Protein AF-D1CTX4-F1 (afdb_monomer)

Organism: NCBI:txid28106

Radius of gyration: 15.31 Å; Cα contacts (8 Å, |Δi|>4): 246; chains: 1; bounding box: 33×50×35 Å

Secondary structure (DSSP, 8-state):
-------SS-----TTB-HHHHHHHHHHHTT-S-HHHHHHHH---HHHHHHT-HHHHHHHHHHH---HHHHGGG----SSEEEETTEEEEGGGB-SS--EE-HHHHHHHHHH--S-TTS----BGGGGBTT--B-TTT-PBPEE--TT--GGGGGGG-----

Sequence (162 aa):
MSASGRLPTGVMFHDDETPDSLMARAARANNFYSLTEFCGFTGMPRSGIATMDIDHQCQIADWTGVAVEELVKFANRSEKIVKFGNAIVRKTQLRATSRRYCPHCFARDLECSTDPANARIYMRATWRFNMIANCPEHDVSLANLPDDFDLLDLRDFAKAEV

Structure (mmCIF, N/CA/C/O backbone):
data_AF-D1CTX4-F1
#
_entry.id   AF-D1CTX4-F1
#
loop_
_atom_site.group_PDB
_atom_site.id
_atom_site.type_symbol
_atom_site.label_atom_id
_atom_site.label_alt_id
_atom_site.label_comp_id
_atom_site.label_asym_id
_atom_site.label_entity_id
_atom_site.label_seq_id
_atom_site.pdbx_PDB_ins_code
_atom_site.Cartn_x
_atom_site.Cartn_y
_atom_site.Cartn_z
_atom_site.occupancy
_atom_site.B_iso_or_equiv
_atom_site.auth_seq_id
_atom_site.auth_comp_id
_atom_site.auth_asym_id
_atom_site.auth_atom_id
_atom_site.pdbx_PDB_model_num
ATOM 1 N N . MET A 1 1 ? 9.052 25.602 -14.590 1.00 38.00 1 MET A N 1
ATOM 2 C CA . MET A 1 1 ? 9.017 24.825 -13.332 1.00 38.00 1 MET A CA 1
ATOM 3 C C . MET A 1 1 ? 7.717 24.043 -13.362 1.00 38.00 1 MET A C 1
ATOM 5 O O . MET A 1 1 ? 6.677 24.683 -13.411 1.00 38.00 1 MET A O 1
ATOM 9 N N . SER A 1 2 ? 7.757 22.718 -13.537 1.00 39.34 2 SER A N 1
ATOM 10 C CA . SER A 1 2 ? 6.530 21.939 -13.772 1.00 39.34 2 SER A CA 1
ATOM 11 C C . SER A 1 2 ? 5.629 21.993 -12.535 1.00 39.34 2 SER A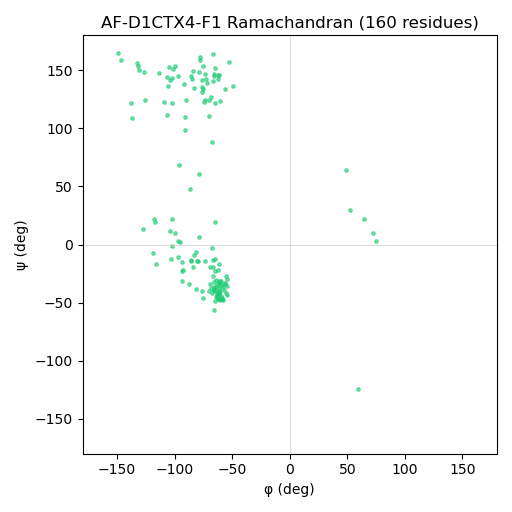 C 1
ATOM 13 O O . SER A 1 2 ? 6.067 21.670 -11.436 1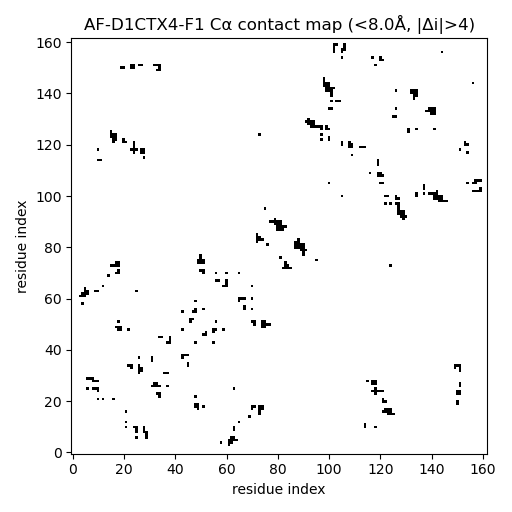.00 39.34 2 SER A O 1
ATOM 15 N N . ALA A 1 3 ? 4.403 22.475 -12.721 1.00 46.81 3 ALA A N 1
ATOM 16 C CA . ALA A 1 3 ? 3.460 22.880 -11.683 1.00 46.81 3 ALA A CA 1
ATOM 17 C C . ALA A 1 3 ? 2.598 21.715 -11.160 1.00 46.81 3 ALA A C 1
ATOM 19 O O . ALA A 1 3 ? 1.381 21.828 -11.060 1.00 46.81 3 ALA A O 1
ATOM 20 N N . SER A 1 4 ? 3.208 20.579 -10.837 1.00 59.66 4 SER A N 1
ATOM 21 C CA . SER A 1 4 ? 2.491 19.474 -10.205 1.00 59.66 4 SER A CA 1
ATOM 22 C C . SER A 1 4 ? 3.366 18.909 -9.104 1.00 59.66 4 SER A C 1
ATOM 24 O O . SER A 1 4 ? 4.482 18.481 -9.380 1.00 59.66 4 SER A O 1
ATOM 26 N N . GLY A 1 5 ? 2.867 18.895 -7.866 1.00 83.12 5 GLY A N 1
ATOM 27 C CA . GLY A 1 5 ? 3.506 18.219 -6.734 1.00 83.12 5 GLY A CA 1
ATOM 28 C C . GLY A 1 5 ? 3.561 16.695 -6.889 1.00 83.12 5 GLY A C 1
ATOM 29 O O . GLY A 1 5 ? 3.705 16.009 -5.891 1.00 83.12 5 GLY A O 1
ATOM 30 N N . ARG A 1 6 ? 3.426 16.168 -8.112 1.00 92.19 6 ARG A N 1
ATOM 31 C CA . ARG A 1 6 ? 3.482 14.750 -8.455 1.00 92.19 6 ARG A CA 1
ATOM 32 C C . ARG A 1 6 ? 4.914 14.253 -8.512 1.00 92.19 6 ARG A C 1
ATOM 34 O O . ARG A 1 6 ? 5.828 14.979 -8.908 1.00 92.19 6 ARG A O 1
ATOM 41 N N . LEU A 1 7 ? 5.092 12.983 -8.170 1.00 93.50 7 LEU A N 1
ATOM 42 C CA . LEU A 1 7 ? 6.358 12.302 -8.408 1.00 93.50 7 LEU A CA 1
ATOM 43 C C . LEU A 1 7 ? 6.614 12.161 -9.924 1.00 93.50 7 LEU A C 1
ATOM 45 O O . LEU A 1 7 ? 5.656 11.992 -10.684 1.00 93.50 7 LEU A O 1
ATOM 49 N N . PRO A 1 8 ? 7.883 12.218 -10.379 1.00 93.69 8 PRO A N 1
ATOM 50 C CA . PRO A 1 8 ? 8.228 12.124 -11.800 1.00 93.69 8 PRO A CA 1
ATOM 51 C C . PRO A 1 8 ? 7.683 10.876 -12.501 1.00 93.69 8 PRO A C 1
ATOM 53 O O . PRO A 1 8 ? 7.151 10.975 -13.606 1.00 93.69 8 PRO A O 1
ATOM 56 N N . THR A 1 9 ? 7.790 9.716 -11.850 1.00 94.25 9 THR A N 1
ATOM 57 C CA . THR A 1 9 ? 7.226 8.455 -12.336 1.00 94.25 9 THR A CA 1
ATOM 58 C C . THR A 1 9 ? 5.997 8.103 -11.506 1.00 94.25 9 THR A C 1
ATOM 60 O O . THR A 1 9 ? 6.115 7.785 -10.321 1.00 94.25 9 THR A O 1
ATOM 63 N N . GLY A 1 10 ? 4.817 8.162 -12.123 1.00 93.00 10 GLY A N 1
ATOM 64 C CA . GLY A 1 10 ? 3.569 7.705 -11.510 1.00 93.00 10 GLY A CA 1
ATOM 65 C C . GLY A 1 10 ? 3.428 6.181 -11.542 1.00 93.00 10 GLY A C 1
ATOM 66 O O . GLY A 1 10 ? 4.051 5.511 -12.365 1.00 93.00 10 GLY A O 1
ATOM 67 N N . VAL A 1 11 ? 2.580 5.654 -10.660 1.00 94.62 11 VAL A N 1
ATOM 68 C CA . VAL A 1 11 ? 2.146 4.249 -10.650 1.00 94.62 11 VAL A CA 1
ATOM 69 C C . VAL A 1 11 ? 0.623 4.191 -10.659 1.00 94.62 11 VAL A C 1
ATOM 71 O O . VAL A 1 11 ? -0.035 5.087 -10.124 1.00 94.62 11 VAL A O 1
ATOM 74 N N . MET A 1 12 ? 0.053 3.153 -11.265 1.00 94.56 12 MET A N 1
ATOM 75 C CA . MET A 1 12 ? -1.394 2.940 -11.250 1.00 94.56 12 MET A CA 1
ATOM 76 C C . MET A 1 12 ? -1.864 2.533 -9.845 1.00 94.56 12 MET A C 1
ATOM 78 O O . MET A 1 12 ? -1.376 1.549 -9.285 1.00 94.56 12 MET A O 1
ATOM 82 N N . PHE A 1 13 ? -2.816 3.280 -9.282 1.00 95.00 13 PHE A N 1
ATOM 83 C CA . PHE A 1 13 ? -3.485 2.913 -8.031 1.00 95.00 13 PHE A CA 1
ATOM 84 C C . PHE A 1 13 ? -4.515 1.809 -8.276 1.00 95.00 13 PHE A C 1
ATOM 86 O O . PHE A 1 13 ? -5.280 1.900 -9.238 1.00 95.00 13 PHE A O 1
ATOM 93 N N . HIS A 1 14 ? -4.543 0.799 -7.402 1.00 95.06 14 HIS A N 1
ATOM 94 C CA . HIS A 1 14 ? -5.544 -0.272 -7.456 1.00 95.06 14 HIS A CA 1
ATOM 95 C C . HIS A 1 14 ? -6.606 -0.087 -6.373 1.00 95.06 14 HIS A C 1
ATOM 97 O O . HIS A 1 14 ? -6.296 0.256 -5.233 1.00 95.06 14 HIS A O 1
ATOM 103 N N . ASP A 1 15 ? -7.859 -0.384 -6.712 1.00 94.44 15 ASP A N 1
ATOM 104 C CA . ASP A 1 15 ? -9.026 -0.160 -5.846 1.00 94.44 15 ASP A CA 1
ATOM 105 C C . ASP A 1 15 ? -9.000 -0.938 -4.524 1.00 94.44 15 ASP A C 1
ATOM 107 O O . ASP A 1 15 ? -9.775 -0.631 -3.618 1.00 94.44 15 ASP A O 1
ATOM 111 N N . ASP A 1 16 ? -8.156 -1.963 -4.407 1.00 95.19 16 ASP A N 1
ATOM 112 C CA . ASP A 1 16 ? -7.966 -2.763 -3.201 1.00 95.19 16 ASP A CA 1
ATOM 113 C C . ASP A 1 16 ? -6.545 -2.659 -2.630 1.00 95.19 16 ASP A C 1
ATOM 115 O O . A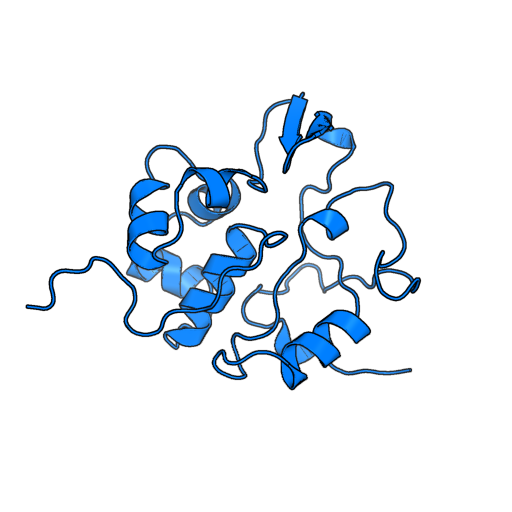SP A 1 16 ? -6.138 -3.504 -1.838 1.00 95.19 16 ASP A O 1
ATOM 119 N N . GLU A 1 17 ? -5.782 -1.630 -2.994 1.00 95.38 17 GLU A N 1
ATOM 120 C CA . GLU A 1 17 ? -4.409 -1.430 -2.534 1.00 95.38 17 GLU A CA 1
ATOM 121 C C . GLU A 1 17 ? -4.317 -0.695 -1.188 1.00 95.38 17 GLU A C 1
ATOM 123 O O . GLU A 1 17 ? -5.094 0.208 -0.871 1.00 95.38 17 GLU A O 1
ATOM 128 N N . THR A 1 18 ? -3.326 -1.059 -0.371 1.00 94.56 18 THR A N 1
ATOM 129 C CA . THR A 1 18 ? -3.030 -0.338 0.873 1.00 94.56 18 THR A CA 1
ATOM 130 C C . THR A 1 18 ? -2.124 0.887 0.639 1.00 94.56 18 THR A C 1
ATOM 132 O O . THR A 1 18 ? -1.258 0.853 -0.235 1.00 94.56 18 THR A O 1
ATOM 135 N N . PRO A 1 19 ? -2.238 1.971 1.431 1.00 94.19 19 PRO A N 1
ATOM 136 C CA . PRO A 1 19 ? -1.461 3.200 1.190 1.00 94.19 19 PRO A CA 1
ATOM 137 C C . PRO A 1 19 ? 0.059 3.025 1.250 1.00 94.19 19 PRO A C 1
ATOM 139 O O . PRO A 1 19 ? 0.804 3.639 0.488 1.00 94.19 19 PRO A O 1
ATOM 142 N N . ASP A 1 20 ? 0.527 2.158 2.145 1.00 92.88 20 ASP A N 1
ATOM 143 C CA . ASP A 1 20 ? 1.930 1.772 2.269 1.00 92.88 20 ASP A CA 1
ATOM 144 C C . ASP A 1 20 ? 2.437 1.012 1.037 1.00 92.88 20 ASP A C 1
ATOM 146 O O . ASP A 1 20 ? 3.569 1.247 0.617 1.00 92.88 20 ASP A O 1
ATOM 150 N N . SER A 1 21 ? 1.602 0.172 0.416 1.00 94.75 21 SER A N 1
ATOM 151 C CA . SER A 1 21 ? 1.921 -0.479 -0.862 1.00 94.75 21 SER A CA 1
ATOM 152 C C . SER A 1 21 ? 2.048 0.529 -1.996 1.00 94.75 21 SER A C 1
ATOM 154 O O . SER A 1 21 ? 3.052 0.520 -2.711 1.00 94.75 21 SER A O 1
ATOM 156 N N . LEU A 1 22 ? 1.077 1.438 -2.122 1.00 95.44 22 LEU A N 1
ATOM 157 C CA . LEU A 1 22 ? 1.100 2.460 -3.166 1.00 95.44 22 LEU A CA 1
ATOM 158 C C . LEU A 1 22 ? 2.375 3.301 -3.070 1.00 95.44 22 LEU A C 1
ATOM 160 O O . LEU A 1 22 ? 3.073 3.501 -4.065 1.00 95.44 22 LEU A O 1
ATOM 164 N N . MET A 1 23 ? 2.714 3.758 -1.862 1.00 95.00 23 MET A N 1
ATOM 165 C CA . MET A 1 23 ? 3.916 4.562 -1.653 1.00 95.00 23 MET A CA 1
ATOM 166 C C . MET A 1 23 ? 5.209 3.771 -1.831 1.00 95.00 23 MET A C 1
ATOM 168 O O . MET A 1 23 ? 6.176 4.331 -2.342 1.00 95.00 23 MET A O 1
ATOM 172 N N . ALA A 1 24 ? 5.244 2.485 -1.477 1.00 94.25 24 ALA A N 1
ATOM 173 C CA . ALA A 1 24 ? 6.386 1.625 -1.773 1.00 94.25 24 ALA A CA 1
ATOM 174 C C . ALA A 1 24 ? 6.627 1.510 -3.284 1.00 94.25 24 ALA A C 1
ATOM 176 O O . ALA A 1 24 ? 7.747 1.720 -3.753 1.00 94.25 24 ALA A O 1
ATOM 177 N N . ARG A 1 25 ? 5.567 1.255 -4.060 1.00 95.06 25 ARG A N 1
ATOM 178 C CA . ARG A 1 25 ? 5.635 1.187 -5.526 1.00 95.06 25 ARG A CA 1
ATOM 179 C C . ARG A 1 25 ? 6.033 2.524 -6.133 1.00 95.06 25 ARG A C 1
ATOM 181 O O . ARG A 1 25 ? 6.908 2.554 -6.995 1.00 95.06 25 ARG A O 1
ATOM 188 N N . ALA A 1 26 ? 5.457 3.625 -5.656 1.00 95.19 26 ALA A N 1
ATOM 189 C CA . ALA A 1 26 ? 5.809 4.966 -6.110 1.00 95.19 26 ALA A CA 1
ATOM 190 C C . ALA A 1 26 ? 7.282 5.293 -5.815 1.00 95.19 26 ALA A C 1
ATOM 192 O O . ALA A 1 26 ? 8.004 5.739 -6.706 1.00 95.19 26 ALA A O 1
ATOM 193 N N . ALA A 1 27 ? 7.771 5.006 -4.605 1.00 95.00 27 ALA A N 1
ATOM 194 C CA . ALA A 1 27 ? 9.180 5.170 -4.254 1.00 95.00 27 ALA A CA 1
ATOM 195 C C . ALA A 1 27 ? 10.078 4.324 -5.172 1.00 95.00 27 ALA A C 1
ATOM 197 O O . ALA A 1 27 ? 11.048 4.827 -5.744 1.00 95.00 27 ALA A O 1
ATOM 198 N N . ARG A 1 28 ? 9.709 3.060 -5.402 1.00 93.94 28 ARG A N 1
ATOM 199 C CA . ARG A 1 28 ? 10.478 2.149 -6.254 1.00 93.94 28 ARG A CA 1
ATOM 200 C C . ARG A 1 28 ? 10.508 2.582 -7.722 1.00 93.94 28 ARG A C 1
ATOM 202 O O . ARG A 1 28 ? 11.562 2.520 -8.355 1.00 93.94 28 ARG A O 1
ATOM 209 N N . ALA A 1 29 ? 9.391 3.082 -8.247 1.00 94.38 29 ALA A N 1
ATOM 210 C CA . ALA A 1 29 ? 9.284 3.644 -9.595 1.00 94.38 29 ALA A CA 1
ATOM 211 C C . ALA A 1 29 ? 10.129 4.920 -9.781 1.00 94.38 29 ALA A C 1
ATOM 213 O O . ALA A 1 29 ? 10.514 5.254 -10.903 1.00 94.38 29 ALA A O 1
ATOM 214 N N . ASN A 1 30 ? 10.457 5.608 -8.683 1.00 94.12 30 ASN A N 1
ATOM 215 C CA . ASN A 1 30 ? 11.321 6.789 -8.650 1.00 94.12 30 ASN A CA 1
ATOM 216 C C . ASN A 1 30 ? 12.751 6.469 -8.163 1.00 94.12 30 ASN A C 1
ATOM 218 O O . ASN A 1 30 ? 13.477 7.369 -7.753 1.00 94.12 30 ASN A O 1
ATOM 222 N N . ASN A 1 31 ? 13.175 5.202 -8.272 1.00 92.50 31 ASN A N 1
ATOM 223 C CA . ASN A 1 31 ? 14.533 4.707 -8.001 1.00 92.50 31 ASN A CA 1
ATOM 224 C C . ASN A 1 31 ? 15.024 4.817 -6.550 1.00 92.50 31 ASN A C 1
ATOM 226 O O . ASN A 1 31 ? 16.229 4.748 -6.313 1.00 92.50 31 ASN A O 1
ATOM 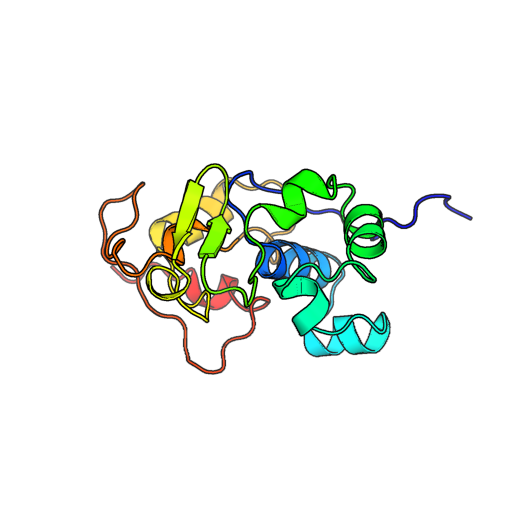230 N N . PHE A 1 32 ? 14.118 4.908 -5.578 1.00 93.69 32 PHE A N 1
ATOM 231 C CA . PHE A 1 32 ? 14.492 4.702 -4.182 1.00 93.69 32 PHE A CA 1
ATOM 232 C C . PHE A 1 32 ? 14.740 3.210 -3.910 1.00 93.69 32 PHE A C 1
ATOM 234 O O . PHE A 1 32 ? 14.109 2.325 -4.512 1.00 93.69 32 PHE A O 1
ATOM 241 N N . TYR A 1 33 ? 15.682 2.926 -3.012 1.00 87.69 33 TYR A N 1
ATOM 242 C CA . TYR A 1 33 ? 16.063 1.565 -2.625 1.00 87.69 33 TYR A CA 1
ATOM 243 C C . TYR A 1 33 ? 15.319 1.073 -1.389 1.00 87.69 33 TYR A C 1
ATOM 245 O O . TYR A 1 33 ? 15.185 -0.129 -1.210 1.00 87.69 33 TYR A O 1
ATOM 253 N N . SER A 1 34 ? 14.812 1.982 -0.555 1.00 87.06 34 SER A N 1
ATOM 254 C CA . SER A 1 34 ? 13.963 1.638 0.589 1.00 87.06 34 SER A CA 1
ATOM 255 C C . SER A 1 34 ? 12.912 2.712 0.843 1.00 87.06 34 SER A C 1
ATOM 257 O O . SER A 1 34 ? 13.082 3.882 0.481 1.00 87.06 34 SER A O 1
ATOM 259 N N . LEU A 1 35 ? 11.842 2.338 1.542 1.00 87.69 35 LEU A N 1
ATOM 260 C CA . LEU A 1 35 ? 10.867 3.316 2.036 1.00 87.69 35 LEU A CA 1
ATOM 261 C C . LEU A 1 35 ? 11.517 4.259 3.061 1.00 87.69 35 LEU A C 1
ATOM 263 O O . LEU A 1 35 ? 11.141 5.420 3.149 1.00 87.69 35 LEU A O 1
ATOM 267 N N . THR A 1 36 ? 12.519 3.788 3.810 1.00 89.38 36 THR A N 1
ATOM 268 C CA . THR A 1 36 ? 13.285 4.608 4.762 1.00 89.38 36 THR A CA 1
ATOM 269 C C . THR A 1 36 ? 14.035 5.740 4.064 1.00 89.38 36 THR A C 1
ATOM 271 O O . THR A 1 36 ? 13.984 6.877 4.524 1.00 89.38 36 THR A O 1
ATOM 274 N N . GLU A 1 37 ? 14.696 5.448 2.943 1.00 92.62 37 GLU A N 1
ATOM 275 C CA . GLU A 1 37 ? 15.390 6.450 2.128 1.00 92.62 37 GLU A CA 1
ATOM 276 C C . GLU A 1 37 ? 14.408 7.487 1.574 1.00 92.62 37 GLU A C 1
ATOM 278 O O . GLU A 1 37 ? 14.628 8.688 1.722 1.00 92.62 37 GLU A O 1
ATOM 283 N N . PHE A 1 38 ? 13.285 7.029 1.011 1.00 93.62 38 PHE A N 1
ATOM 284 C CA . PHE A 1 38 ? 12.230 7.909 0.508 1.00 93.62 38 PHE A CA 1
ATOM 285 C C . PHE A 1 38 ? 11.668 8.828 1.604 1.00 93.62 38 PHE A C 1
ATOM 287 O O . PHE A 1 38 ? 11.549 10.041 1.416 1.00 93.62 38 PHE A O 1
ATOM 294 N N . CYS A 1 39 ? 11.356 8.265 2.773 1.00 93.50 39 CYS A N 1
ATOM 295 C CA . CYS A 1 39 ? 10.892 9.011 3.939 1.00 93.50 39 CYS A CA 1
ATOM 296 C C . CYS A 1 39 ? 11.940 10.029 4.419 1.00 93.50 39 CYS A C 1
ATOM 298 O O . CYS A 1 39 ? 11.593 11.164 4.730 1.00 93.50 39 CYS A O 1
ATOM 300 N N . GLY A 1 40 ? 13.225 9.660 4.433 1.00 94.50 40 GLY A N 1
ATOM 301 C CA . GLY A 1 40 ? 14.319 10.565 4.795 1.00 94.50 40 GLY A CA 1
ATOM 302 C C . GLY A 1 40 ? 14.495 11.718 3.804 1.00 94.50 40 GLY A C 1
ATOM 303 O O . GLY A 1 40 ? 14.724 12.850 4.218 1.00 94.50 40 GLY A O 1
ATOM 304 N N . PHE A 1 41 ? 14.333 11.448 2.507 1.00 94.00 41 PHE A N 1
ATOM 305 C CA . PHE A 1 41 ? 14.420 12.458 1.452 1.00 94.00 41 PHE A CA 1
ATOM 306 C C . PHE A 1 41 ? 13.242 13.442 1.478 1.00 94.00 41 PHE A C 1
ATOM 308 O O . PHE A 1 41 ? 13.422 14.638 1.263 1.00 94.00 41 PHE A O 1
ATOM 315 N N . THR A 1 42 ? 12.032 12.946 1.742 1.00 92.75 42 THR A N 1
ATOM 316 C CA . THR A 1 42 ? 10.799 13.749 1.693 1.00 92.75 42 THR A CA 1
ATOM 317 C C . THR A 1 42 ? 10.380 14.345 3.037 1.00 92.75 42 THR A C 1
ATOM 319 O O . THR A 1 42 ? 9.521 15.222 3.070 1.00 92.75 42 THR A O 1
ATOM 322 N N . GLY A 1 43 ? 10.940 13.859 4.147 1.00 92.62 43 GLY A N 1
ATOM 323 C CA . GLY A 1 43 ? 10.492 14.186 5.504 1.00 92.62 43 GLY A CA 1
ATOM 324 C C . GLY A 1 43 ? 9.186 13.494 5.919 1.00 92.62 43 GLY A C 1
ATOM 325 O O . GLY A 1 43 ? 8.698 13.736 7.021 1.00 92.62 43 GLY A O 1
ATOM 326 N N . MET A 1 44 ? 8.615 12.630 5.072 1.00 93.50 44 MET A N 1
ATOM 327 C CA . MET A 1 44 ? 7.378 11.901 5.355 1.00 93.50 44 MET A CA 1
ATOM 328 C C . MET A 1 44 ? 7.627 10.773 6.369 1.00 93.50 44 MET A C 1
ATOM 330 O O . MET A 1 44 ? 8.429 9.883 6.092 1.00 93.50 44 MET A O 1
ATOM 334 N N . PRO A 1 45 ? 6.937 10.719 7.520 1.00 93.00 45 PRO A N 1
ATOM 335 C CA . PRO A 1 45 ? 7.070 9.590 8.433 1.00 93.00 45 PRO A CA 1
ATOM 336 C C . PRO A 1 45 ? 6.396 8.331 7.865 1.00 93.00 45 PRO A C 1
ATOM 338 O O . PRO A 1 45 ? 5.271 8.375 7.366 1.00 93.00 45 PRO A O 1
ATOM 341 N N . ARG A 1 46 ? 7.037 7.162 8.025 1.00 90.75 46 ARG A N 1
ATOM 342 C CA . ARG A 1 46 ? 6.483 5.868 7.564 1.00 90.75 46 ARG A CA 1
ATOM 343 C C . ARG A 1 46 ? 5.123 5.557 8.199 1.00 90.75 46 ARG A C 1
ATOM 345 O O . ARG A 1 46 ? 4.257 4.983 7.543 1.00 90.75 46 ARG A O 1
ATOM 352 N N . SER A 1 47 ? 4.926 5.952 9.459 1.00 90.62 47 SER A N 1
ATOM 353 C CA . SER A 1 47 ? 3.624 5.847 10.121 1.00 90.62 47 SER A CA 1
ATOM 354 C C . SER A 1 47 ? 2.575 6.683 9.400 1.00 90.62 47 SER A C 1
ATOM 356 O O . SER A 1 47 ? 1.534 6.129 9.079 1.00 90.62 47 SER A O 1
ATOM 358 N N . GLY A 1 48 ? 2.887 7.937 9.055 1.00 92.06 48 GLY A N 1
ATOM 359 C CA . GLY A 1 48 ? 1.967 8.860 8.387 1.00 92.06 48 GLY A CA 1
ATOM 360 C C . GLY A 1 48 ? 1.481 8.366 7.026 1.00 92.06 48 GLY A C 1
ATOM 361 O O . GLY A 1 48 ? 0.323 8.595 6.683 1.00 92.06 48 GLY A O 1
ATOM 362 N N . ILE A 1 49 ? 2.316 7.612 6.302 1.00 93.38 49 ILE A N 1
ATOM 363 C CA . ILE A 1 49 ? 1.910 6.890 5.085 1.00 93.38 49 ILE A CA 1
ATOM 364 C C . ILE A 1 49 ? 0.900 5.795 5.426 1.00 93.38 49 ILE A C 1
ATOM 366 O O . ILE A 1 49 ? -0.201 5.757 4.884 1.00 93.38 49 ILE A O 1
ATOM 370 N N . ALA A 1 50 ? 1.266 4.887 6.333 1.00 91.81 50 ALA A N 1
ATOM 371 C CA . ALA A 1 50 ? 0.450 3.716 6.627 1.00 91.81 50 ALA A CA 1
ATOM 372 C C . ALA A 1 50 ? -0.902 4.091 7.248 1.00 91.81 50 ALA A C 1
ATOM 374 O O . ALA A 1 50 ? -1.918 3.473 6.935 1.00 91.81 50 ALA A O 1
ATOM 375 N N . THR A 1 51 ? -0.926 5.070 8.148 1.00 92.62 51 THR A N 1
ATOM 376 C CA . THR A 1 51 ? -2.131 5.528 8.848 1.00 92.62 51 THR A CA 1
ATOM 377 C C . THR A 1 51 ? -2.914 6.564 8.056 1.00 92.62 51 THR A C 1
ATOM 379 O O . THR A 1 51 ? -4.071 6.802 8.403 1.00 92.62 51 THR A O 1
ATOM 382 N N . MET A 1 52 ? -2.326 7.151 7.006 1.00 94.00 52 MET A N 1
ATOM 383 C CA . MET A 1 52 ? -2.843 8.344 6.338 1.00 94.00 52 MET A CA 1
ATOM 384 C C . MET A 1 52 ? -3.178 9.418 7.383 1.00 94.00 52 MET A C 1
ATOM 386 O O . MET A 1 52 ? -4.348 9.740 7.616 1.00 94.00 52 MET A O 1
ATOM 390 N N . ASP A 1 53 ? -2.168 9.916 8.093 1.00 90.69 53 ASP A N 1
ATOM 391 C CA . ASP A 1 53 ? -2.331 10.982 9.096 1.00 90.69 53 ASP A CA 1
ATOM 392 C C . ASP A 1 53 ? -2.736 12.293 8.426 1.00 90.69 53 ASP A C 1
ATOM 394 O O . ASP A 1 53 ? -2.223 12.603 7.355 1.00 90.69 53 ASP A O 1
ATOM 398 N N . ILE A 1 54 ? -3.637 13.063 9.049 1.00 90.88 54 ILE A N 1
ATOM 399 C CA . ILE A 1 54 ? -4.265 14.250 8.436 1.00 90.88 54 ILE A CA 1
ATOM 400 C C . ILE A 1 54 ? -3.248 15.266 7.901 1.00 90.88 54 ILE A C 1
ATOM 402 O O . ILE A 1 54 ? -3.452 15.815 6.822 1.00 90.88 54 ILE A O 1
ATOM 406 N N . ASP A 1 55 ? -2.121 15.419 8.595 1.00 91.31 55 ASP A N 1
ATOM 407 C CA . ASP A 1 55 ? -1.039 16.338 8.230 1.00 91.31 55 ASP A CA 1
ATOM 408 C C . ASP A 1 55 ? -0.330 15.942 6.921 1.00 91.31 55 ASP A C 1
ATOM 410 O O . ASP A 1 55 ? 0.315 16.766 6.279 1.00 91.31 55 ASP A O 1
ATOM 414 N N . HIS A 1 56 ? -0.463 14.681 6.504 1.00 91.12 56 HIS A N 1
ATOM 415 C CA . HIS A 1 56 ? 0.298 14.078 5.412 1.00 91.12 56 HIS A CA 1
ATOM 416 C C . HIS A 1 56 ? -0.564 13.659 4.211 1.00 91.12 56 HIS A C 1
ATOM 418 O O . HIS A 1 56 ? -0.026 13.442 3.123 1.00 91.12 56 HIS A O 1
ATOM 424 N N . GLN A 1 57 ? -1.892 13.555 4.366 1.00 94.50 57 GLN A N 1
ATOM 425 C CA . GLN A 1 57 ? -2.776 13.014 3.319 1.00 94.50 57 GLN A CA 1
ATOM 426 C C . GLN A 1 57 ? -2.711 13.822 2.020 1.00 94.50 57 GLN A C 1
ATOM 428 O O . GLN A 1 57 ? -2.599 13.229 0.949 1.00 94.50 57 GLN A O 1
ATOM 433 N N . CYS A 1 58 ? -2.735 15.156 2.112 1.00 94.31 58 CYS A N 1
ATOM 434 C CA . CYS A 1 58 ? -2.685 16.030 0.939 1.00 94.31 58 CYS A CA 1
ATOM 435 C C . CYS A 1 58 ? -1.379 15.857 0.160 1.00 94.31 58 CYS A C 1
ATOM 437 O O . CYS A 1 58 ? -1.404 15.754 -1.059 1.00 94.31 58 CYS A O 1
ATOM 439 N N . GLN A 1 59 ? -0.246 15.733 0.856 1.00 94.38 59 GLN A N 1
ATOM 440 C CA . GLN A 1 59 ? 1.051 15.559 0.205 1.00 94.38 59 GLN A CA 1
ATOM 441 C C . GLN A 1 59 ? 1.144 14.221 -0.546 1.00 94.38 59 GLN A C 1
ATOM 443 O O . GLN A 1 59 ? 1.692 14.167 -1.647 1.00 94.38 59 GLN A O 1
ATOM 448 N N . ILE A 1 60 ? 0.594 13.146 0.030 1.00 95.06 60 ILE A N 1
ATOM 449 C CA . ILE A 1 60 ? 0.538 11.826 -0.618 1.00 95.06 60 ILE A CA 1
ATOM 450 C C . ILE A 1 60 ? -0.403 11.866 -1.830 1.00 95.06 60 ILE A C 1
ATOM 452 O O . ILE A 1 60 ? -0.070 11.325 -2.888 1.00 95.06 60 ILE A O 1
ATOM 456 N N . ALA A 1 61 ? -1.552 12.534 -1.702 1.00 95.69 61 ALA A N 1
ATOM 457 C CA . ALA A 1 61 ? -2.482 12.747 -2.806 1.00 95.69 61 ALA A CA 1
ATOM 458 C C . ALA A 1 61 ? -1.840 13.553 -3.944 1.00 95.69 61 ALA A C 1
ATOM 460 O O . ALA A 1 61 ? -1.971 13.181 -5.109 1.00 95.69 61 ALA A O 1
ATOM 461 N N . ASP A 1 62 ? -1.065 14.589 -3.621 1.00 95.31 62 ASP A N 1
ATOM 462 C CA . ASP A 1 62 ? -0.327 15.378 -4.607 1.00 95.31 62 ASP A CA 1
ATOM 463 C C . ASP A 1 62 ? 0.737 14.538 -5.320 1.00 95.31 62 ASP A C 1
ATOM 465 O O . ASP A 1 62 ? 0.810 14.568 -6.549 1.00 95.31 62 ASP A O 1
ATOM 469 N N . TRP A 1 63 ? 1.516 13.737 -4.582 1.00 95.69 63 TRP A N 1
ATOM 470 C CA . TRP A 1 63 ? 2.567 12.884 -5.150 1.00 95.69 63 TRP A CA 1
ATOM 471 C C . TRP A 1 63 ? 2.031 11.817 -6.100 1.00 95.69 63 TRP A C 1
ATOM 473 O O . TRP A 1 63 ? 2.627 11.575 -7.152 1.00 95.69 63 TRP A O 1
ATOM 483 N N . THR A 1 64 ? 0.930 11.177 -5.717 1.00 95.06 64 THR A N 1
ATOM 484 C CA . THR A 1 64 ? 0.360 10.021 -6.425 1.00 95.06 64 THR A CA 1
ATOM 485 C C . THR A 1 64 ? -0.703 10.421 -7.445 1.00 95.06 64 THR A C 1
ATOM 487 O O . THR A 1 64 ? -0.972 9.682 -8.389 1.00 95.06 64 THR A O 1
ATOM 490 N N . GLY A 1 65 ? -1.310 11.598 -7.281 1.00 94.75 65 GLY A N 1
ATOM 491 C CA . GLY A 1 65 ? -2.488 12.021 -8.029 1.00 94.75 65 GLY A CA 1
ATOM 492 C C . GLY A 1 65 ? -3.779 11.299 -7.630 1.00 94.75 65 GLY A C 1
ATOM 493 O O . GLY A 1 65 ? -4.772 11.445 -8.344 1.00 94.75 65 GLY A O 1
ATOM 494 N N . VAL A 1 66 ? -3.772 10.527 -6.539 1.00 95.69 66 VAL A N 1
ATOM 495 C CA . VAL A 1 66 ? -4.927 9.777 -6.026 1.00 95.69 66 VAL A CA 1
ATOM 496 C C . VAL A 1 66 ? -5.684 10.635 -5.017 1.00 95.69 66 VAL A C 1
ATOM 498 O O . VAL A 1 66 ? -5.081 11.305 -4.182 1.00 95.69 66 VAL A O 1
ATOM 501 N N . ALA A 1 67 ? -7.015 10.612 -5.078 1.00 95.69 67 ALA A N 1
ATOM 502 C CA . ALA A 1 67 ? -7.853 11.356 -4.145 1.00 95.69 67 ALA A CA 1
ATOM 503 C C . ALA A 1 67 ? -7.657 10.866 -2.698 1.00 95.69 67 ALA A C 1
ATOM 505 O O . ALA A 1 67 ? -7.517 9.666 -2.443 1.00 95.69 67 ALA A O 1
ATOM 506 N N . VAL A 1 68 ? -7.684 11.788 -1.734 1.00 95.88 68 VAL A N 1
ATOM 507 C CA . VAL A 1 68 ? -7.486 11.468 -0.310 1.00 95.88 68 VAL A CA 1
ATOM 508 C C . VAL A 1 68 ? -8.499 10.427 0.169 1.00 95.88 68 VAL A C 1
ATOM 510 O O . VAL A 1 68 ? -8.142 9.513 0.911 1.00 95.88 68 VAL A O 1
ATOM 513 N N . GLU A 1 69 ? -9.745 10.519 -0.294 1.00 95.00 69 GLU A N 1
ATOM 514 C CA . GLU A 1 69 ? -10.845 9.625 0.070 1.00 95.00 69 GLU A CA 1
ATOM 515 C C . GLU A 1 69 ? -10.567 8.171 -0.319 1.00 95.00 69 GLU A C 1
ATOM 517 O O . GLU A 1 69 ? -10.988 7.260 0.393 1.00 95.00 69 GLU A O 1
ATOM 522 N N . GLU A 1 70 ? -9.845 7.958 -1.419 1.00 95.62 70 GLU A N 1
ATOM 523 C CA . GLU A 1 70 ? -9.424 6.640 -1.889 1.00 95.62 70 GLU A CA 1
ATOM 524 C C . GLU A 1 70 ? -8.269 6.107 -1.039 1.00 95.62 70 GLU A C 1
ATOM 526 O O . GLU A 1 70 ? -8.329 4.985 -0.533 1.00 95.62 70 GLU A O 1
ATOM 531 N N . LEU A 1 71 ? -7.267 6.950 -0.777 1.00 94.62 71 LEU A N 1
ATOM 532 C CA . LEU A 1 71 ? -6.098 6.587 0.026 1.00 94.62 71 LEU A CA 1
ATOM 533 C C . LEU A 1 71 ? -6.480 6.200 1.462 1.00 94.62 71 LEU A C 1
ATOM 535 O O . LEU A 1 71 ? -5.930 5.264 2.039 1.00 94.62 71 LEU A O 1
ATOM 539 N N . VAL A 1 72 ? -7.454 6.874 2.073 1.00 95.50 72 VAL A N 1
ATOM 540 C CA . VAL A 1 72 ? -7.834 6.564 3.461 1.00 95.50 72 VAL A CA 1
ATOM 541 C C . VAL A 1 72 ? -8.624 5.260 3.609 1.00 95.50 72 VAL A C 1
ATOM 543 O O . VAL A 1 72 ? -8.735 4.774 4.738 1.00 95.50 72 VAL A O 1
ATOM 546 N N . LYS A 1 73 ? -9.151 4.667 2.521 1.00 95.44 73 LYS A N 1
ATOM 547 C CA . LYS A 1 73 ? -10.017 3.469 2.575 1.00 95.44 73 LYS A CA 1
ATOM 548 C C . LYS A 1 73 ? -9.368 2.307 3.313 1.00 95.44 73 LYS A C 1
ATOM 550 O O . LYS A 1 73 ? -10.041 1.640 4.097 1.00 95.44 73 LYS A O 1
ATOM 555 N N . PHE A 1 74 ? -8.080 2.069 3.089 1.00 95.25 74 PHE A N 1
ATOM 556 C CA . PHE A 1 74 ? -7.362 0.917 3.647 1.00 95.25 74 PHE A CA 1
ATOM 557 C C . PHE A 1 74 ? -6.212 1.311 4.577 1.00 95.25 74 PHE A C 1
ATOM 559 O O . PHE A 1 74 ? -5.300 0.519 4.836 1.00 95.25 74 PHE A O 1
ATOM 566 N N . ALA A 1 75 ? -6.277 2.529 5.118 1.00 93.75 75 ALA A N 1
ATOM 567 C CA . ALA A 1 75 ? -5.305 3.044 6.067 1.00 93.75 75 ALA A CA 1
ATOM 568 C C . ALA A 1 75 ? -5.258 2.222 7.370 1.00 93.75 75 ALA A C 1
ATOM 570 O O . ALA A 1 75 ? -6.261 1.719 7.886 1.00 93.75 75 ALA A O 1
ATOM 571 N N . ASN A 1 76 ? -4.065 2.111 7.951 1.00 91.38 76 ASN A N 1
ATOM 572 C CA . ASN A 1 76 ? -3.776 1.391 9.187 1.00 91.38 76 ASN A CA 1
ATOM 573 C C . ASN A 1 76 ? 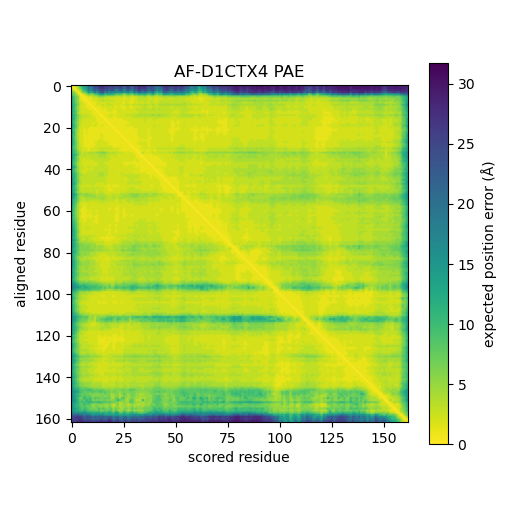-4.172 2.188 10.443 1.00 91.38 76 ASN A C 1
ATOM 575 O O . ASN A 1 76 ? -3.342 2.492 11.291 1.00 91.38 76 ASN A O 1
ATOM 579 N N . ARG A 1 77 ? -5.457 2.502 10.571 1.00 90.62 77 ARG A N 1
ATOM 580 C CA . ARG A 1 77 ? -6.051 3.254 11.687 1.00 90.62 77 ARG A CA 1
ATOM 581 C C . ARG A 1 77 ? -5.889 2.536 13.043 1.00 90.62 77 ARG A C 1
ATOM 583 O O . ARG A 1 77 ? -5.865 1.298 13.082 1.00 90.62 77 ARG A O 1
ATOM 590 N N . SER A 1 78 ? -5.725 3.283 14.137 1.00 88.38 78 SER A N 1
ATOM 591 C CA . SER A 1 78 ? -5.402 2.762 15.485 1.00 88.38 78 SER A CA 1
ATOM 592 C C . SER A 1 78 ? -6.631 2.585 16.388 1.00 88.38 78 SER A C 1
ATOM 594 O O . SER A 1 78 ? -6.553 1.947 17.441 1.00 88.38 78 SER A O 1
ATOM 596 N N . GLU A 1 79 ? -7.780 3.102 15.964 1.00 92.56 79 GLU A N 1
ATOM 597 C CA . GLU A 1 79 ? -9.052 3.043 16.664 1.00 92.56 79 GLU A CA 1
ATOM 598 C C . GLU A 1 79 ? -9.558 1.596 16.791 1.00 92.56 79 GLU A C 1
ATOM 600 O O . GLU A 1 79 ? -9.278 0.724 15.969 1.00 92.56 79 GLU A O 1
ATOM 605 N N . LYS A 1 80 ? -10.343 1.311 17.840 1.00 94.69 80 LYS A N 1
ATOM 606 C CA . LYS A 1 80 ? -10.866 -0.047 18.098 1.00 94.69 80 LYS A CA 1
ATOM 607 C C . LYS A 1 80 ? -11.841 -0.524 17.020 1.00 94.69 80 LYS A C 1
ATOM 609 O O . LYS A 1 80 ? -11.923 -1.725 16.756 1.00 94.69 80 LYS A O 1
ATOM 614 N N . ILE A 1 81 ? -12.592 0.408 16.442 1.00 95.94 81 ILE A N 1
ATOM 615 C CA . ILE A 1 81 ? -13.532 0.198 15.345 1.00 95.94 81 ILE A CA 1
ATOM 616 C C . ILE A 1 81 ? -13.129 1.178 14.253 1.00 95.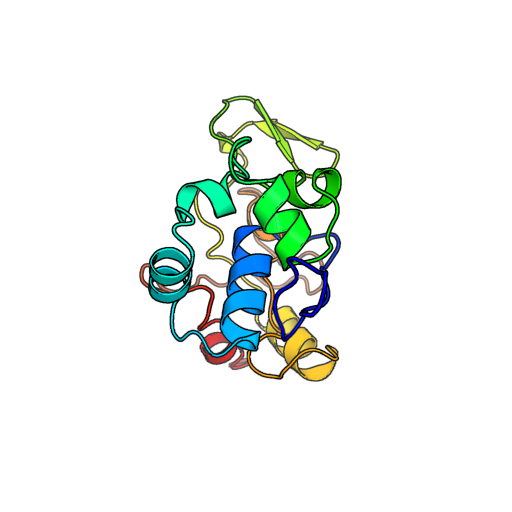94 81 ILE A C 1
ATOM 618 O O . ILE A 1 81 ? -13.032 2.374 14.515 1.00 95.94 81 ILE A O 1
ATOM 622 N N . VAL A 1 82 ? -12.872 0.663 13.058 1.00 94.50 82 VAL A N 1
ATOM 623 C CA . VAL A 1 82 ? -12.353 1.440 11.930 1.00 94.50 82 VAL A CA 1
ATOM 624 C C . VAL A 1 82 ? -13.186 1.165 10.691 1.00 94.50 82 VAL A C 1
ATOM 626 O O . VAL A 1 82 ? -13.719 0.065 10.515 1.00 94.50 82 VAL A O 1
ATOM 629 N N . LYS A 1 83 ? -13.278 2.161 9.813 1.00 94.50 83 LYS A N 1
ATOM 630 C CA . LYS A 1 83 ? -13.714 1.934 8.438 1.00 94.50 83 LYS A CA 1
ATOM 631 C C . LYS A 1 83 ? -12.553 1.299 7.669 1.00 94.50 83 LYS A C 1
ATOM 633 O O . LYS A 1 83 ? -11.427 1.778 7.768 1.00 94.50 83 LYS A O 1
ATOM 638 N N . PHE A 1 84 ? -12.822 0.220 6.944 1.00 94.69 84 PHE A N 1
ATOM 639 C CA . PHE A 1 84 ? -11.855 -0.465 6.089 1.00 94.69 84 PHE A CA 1
ATOM 640 C C . PHE A 1 84 ? -12.539 -0.821 4.766 1.00 94.69 84 PHE A C 1
ATOM 642 O O . PHE A 1 84 ? -13.454 -1.649 4.724 1.00 94.69 84 PHE A O 1
ATOM 649 N N . GLY A 1 85 ? -12.162 -0.123 3.697 1.00 94.19 85 GLY A N 1
ATOM 650 C CA . GLY A 1 85 ? -12.945 -0.049 2.467 1.00 94.19 85 GLY A CA 1
ATOM 651 C C . GLY A 1 85 ? -14.333 0.530 2.747 1.00 94.19 85 GLY A C 1
ATOM 652 O O . GLY A 1 85 ? -14.474 1.601 3.337 1.00 94.19 85 GLY A O 1
ATOM 653 N N . ASN A 1 86 ? -15.370 -0.218 2.373 1.00 93.06 86 ASN A N 1
ATOM 654 C CA . ASN A 1 86 ? -16.768 0.132 2.646 1.00 93.06 86 ASN A CA 1
ATOM 655 C C . ASN A 1 86 ? -17.330 -0.528 3.919 1.00 93.06 86 ASN A C 1
ATOM 657 O O . ASN A 1 86 ? -18.501 -0.334 4.238 1.00 93.06 86 ASN A O 1
ATOM 661 N N . ALA A 1 87 ? -16.517 -1.295 4.652 1.00 94.00 87 ALA A N 1
ATOM 662 C CA . ALA A 1 87 ? -16.942 -2.009 5.851 1.00 94.00 87 ALA A CA 1
ATOM 663 C C . ALA A 1 87 ? -16.546 -1.270 7.136 1.00 94.00 87 ALA A C 1
ATOM 665 O O . ALA A 1 87 ? -15.547 -0.552 7.180 1.00 94.00 87 ALA A O 1
ATOM 666 N N . ILE A 1 88 ? -17.306 -1.499 8.209 1.00 96.19 88 ILE A N 1
ATOM 667 C CA . ILE A 1 88 ? -16.923 -1.138 9.578 1.00 96.19 88 ILE A CA 1
ATOM 668 C C . ILE A 1 88 ? -16.453 -2.415 10.266 1.00 96.19 88 ILE A C 1
ATOM 670 O O . ILE A 1 88 ? -17.203 -3.386 10.355 1.00 96.19 88 ILE A O 1
ATOM 674 N N . VAL A 1 89 ? -15.212 -2.422 10.745 1.00 96.06 89 VAL A N 1
ATOM 675 C CA . VAL A 1 89 ? -14.568 -3.620 11.294 1.00 96.06 89 VAL A CA 1
ATOM 676 C C . VAL A 1 89 ? -13.923 -3.323 12.639 1.00 96.06 89 VAL A C 1
ATOM 678 O O . VAL A 1 89 ? -13.526 -2.193 12.931 1.00 96.06 89 VAL A O 1
ATOM 681 N N . ARG A 1 90 ? -13.794 -4.349 13.482 1.00 96.31 90 ARG A N 1
ATOM 682 C CA . ARG A 1 90 ? -12.978 -4.255 14.696 1.00 96.31 90 ARG A CA 1
ATOM 683 C C . ARG A 1 90 ? -11.512 -4.357 14.315 1.00 96.31 90 ARG A C 1
ATOM 685 O O . ARG A 1 90 ? -11.141 -5.208 13.509 1.00 96.31 90 ARG A O 1
ATOM 692 N N . LYS A 1 91 ? -10.651 -3.583 14.973 1.00 94.25 91 LYS A N 1
ATOM 693 C CA . LYS A 1 91 ? -9.203 -3.646 14.736 1.00 94.25 91 LYS A CA 1
ATOM 694 C C . LYS A 1 91 ? -8.635 -5.052 14.927 1.00 94.25 91 LYS A C 1
ATOM 696 O O . LYS A 1 91 ? -7.754 -5.453 14.183 1.00 94.25 91 LYS A O 1
ATOM 701 N N . THR A 1 92 ? -9.195 -5.829 15.856 1.00 95.00 92 THR A N 1
ATOM 702 C CA . THR A 1 92 ? -8.820 -7.231 16.110 1.00 95.00 92 THR A CA 1
ATOM 703 C C . THR A 1 92 ? -9.146 -8.190 14.962 1.00 95.00 92 THR A C 1
ATOM 705 O O . THR A 1 92 ? -8.663 -9.319 14.962 1.00 95.00 92 THR A O 1
ATOM 708 N N . GLN A 1 93 ? -9.949 -7.779 13.977 1.00 95.44 93 GLN A N 1
ATOM 709 C CA . GLN A 1 93 ? -10.194 -8.544 12.750 1.00 95.44 93 GLN A CA 1
ATOM 710 C C . GLN A 1 93 ? -9.137 -8.266 11.677 1.00 95.44 93 GLN A C 1
ATOM 712 O O . GLN A 1 93 ? -9.054 -9.017 10.708 1.00 95.44 93 GLN A O 1
ATOM 717 N N . LEU A 1 94 ? -8.325 -7.221 11.847 1.00 95.06 94 LEU A N 1
ATOM 718 C CA . LEU A 1 94 ? -7.255 -6.847 10.935 1.00 95.06 94 LEU A CA 1
ATOM 719 C C . LEU A 1 94 ? -5.893 -7.189 11.541 1.00 95.06 94 LEU A C 1
ATOM 721 O O . LEU A 1 94 ? -5.650 -7.035 12.738 1.00 95.06 94 LEU A O 1
ATOM 725 N N . ARG A 1 95 ? -4.964 -7.599 10.687 1.00 91.25 95 ARG A N 1
ATOM 726 C CA . ARG A 1 95 ? -3.552 -7.727 11.033 1.00 91.25 95 ARG A CA 1
ATOM 727 C C . ARG A 1 95 ? -2.923 -6.345 11.153 1.00 91.25 95 ARG A C 1
ATOM 729 O O . ARG A 1 95 ? -3.217 -5.430 10.374 1.00 91.25 95 ARG A O 1
ATOM 736 N N . ALA A 1 96 ? -2.023 -6.215 12.125 1.00 81.88 96 ALA A N 1
ATOM 737 C CA . ALA A 1 96 ? -1.204 -5.019 12.289 1.00 81.88 96 ALA A CA 1
ATOM 738 C C . ALA A 1 96 ? -0.280 -4.802 11.080 1.00 81.88 96 ALA A C 1
ATOM 740 O O . ALA A 1 96 ? -0.079 -3.660 10.674 1.00 81.88 96 ALA A O 1
ATOM 741 N N . THR A 1 97 ? 0.211 -5.895 10.485 1.00 78.12 97 THR A N 1
ATOM 742 C CA . THR A 1 97 ? 1.123 -5.900 9.338 1.00 78.12 97 THR A CA 1
ATOM 743 C C . THR A 1 97 ? 0.458 -6.478 8.085 1.00 78.12 97 THR A C 1
ATOM 745 O O . THR A 1 97 ? -0.379 -7.382 8.169 1.00 78.12 97 THR A O 1
ATOM 748 N N . SER A 1 98 ? 0.844 -5.969 6.913 1.00 80.50 98 SER A N 1
ATOM 749 C CA . SER A 1 98 ? 0.444 -6.501 5.604 1.00 80.50 98 SER A CA 1
ATOM 750 C C . SER A 1 98 ? 1.538 -7.439 5.086 1.00 80.50 98 SER A C 1
ATOM 752 O O . SER A 1 98 ? 2.292 -7.091 4.193 1.00 80.50 98 SER A O 1
ATOM 754 N N . ARG A 1 99 ? 1.710 -8.599 5.736 1.00 87.75 99 ARG A N 1
ATOM 755 C CA . ARG A 1 99 ? 2.788 -9.569 5.422 1.00 87.75 99 ARG A CA 1
ATOM 756 C C . ARG A 1 99 ? 2.334 -10.772 4.618 1.00 87.75 99 ARG A C 1
ATOM 758 O O . ARG A 1 99 ? 3.121 -11.670 4.361 1.00 87.75 99 ARG A O 1
ATOM 765 N N . ARG A 1 100 ? 1.049 -10.848 4.306 1.00 93.75 100 ARG A N 1
ATOM 766 C CA . ARG A 1 100 ? 0.493 -12.002 3.616 1.00 93.75 100 ARG A CA 1
ATOM 767 C C . ARG A 1 100 ? 0.291 -11.683 2.162 1.00 93.75 100 ARG A C 1
ATOM 769 O O . ARG A 1 100 ? -0.118 -10.569 1.855 1.00 93.75 100 ARG A O 1
ATOM 776 N N . TYR A 1 101 ? 0.535 -12.666 1.315 1.00 95.62 101 TYR A N 1
ATOM 777 C CA . TYR A 1 101 ? 0.401 -12.507 -0.120 1.00 95.62 101 TYR A CA 1
ATOM 778 C C . TYR A 1 101 ? -0.012 -13.812 -0.790 1.00 95.62 101 TYR A C 1
ATOM 780 O O . TYR A 1 101 ? 0.054 -14.894 -0.202 1.00 95.62 101 TYR A O 1
ATOM 788 N N . CYS A 1 102 ? -0.454 -13.692 -2.036 1.00 96.12 102 CYS A N 1
ATOM 789 C CA . CYS A 1 102 ? -0.687 -14.822 -2.919 1.00 96.12 102 CYS A CA 1
ATOM 790 C C . CYS A 1 102 ? 0.389 -14.833 -4.018 1.00 96.12 102 CYS A C 1
ATOM 792 O O . CYS A 1 102 ? 0.463 -13.856 -4.769 1.00 96.12 102 CYS A O 1
ATOM 794 N N . PRO A 1 103 ? 1.169 -15.921 -4.171 1.00 93.56 103 PRO A N 1
ATOM 795 C CA . PRO A 1 103 ? 2.172 -16.031 -5.233 1.00 93.56 103 PRO A CA 1
ATOM 796 C C . PRO A 1 103 ? 1.578 -15.890 -6.640 1.00 93.56 103 PRO A C 1
ATOM 798 O O . PRO A 1 103 ? 2.173 -15.247 -7.498 1.00 93.56 103 PRO A O 1
ATOM 801 N N . HIS A 1 104 ? 0.367 -16.412 -6.870 1.00 94.88 104 HIS A N 1
ATOM 802 C CA . HIS A 1 104 ? -0.314 -16.278 -8.162 1.00 94.88 104 HIS A CA 1
ATOM 803 C C . HIS A 1 104 ? -0.746 -14.838 -8.459 1.00 94.88 104 HIS A C 1
ATOM 805 O O . HIS A 1 104 ? -0.626 -14.395 -9.597 1.00 94.88 104 HIS A O 1
ATOM 811 N N . CYS A 1 105 ? -1.202 -14.082 -7.449 1.00 95.81 105 CYS A N 1
ATOM 812 C CA . CYS A 1 105 ? -1.463 -12.650 -7.620 1.00 95.81 105 CYS A CA 1
ATOM 813 C C . CYS A 1 105 ? -0.174 -11.904 -7.975 1.00 95.81 105 CYS A C 1
ATOM 815 O O . CYS A 1 105 ? -0.182 -11.118 -8.910 1.00 95.81 105 CYS A O 1
ATOM 817 N N . PHE A 1 106 ? 0.940 -12.189 -7.293 1.00 94.56 106 PHE A N 1
ATOM 818 C CA . PHE A 1 106 ? 2.227 -11.550 -7.590 1.00 94.56 106 PHE A CA 1
ATOM 819 C C . PHE A 1 106 ? 2.732 -11.866 -9.004 1.00 94.56 106 PHE A C 1
ATOM 821 O O . PHE A 1 106 ? 3.157 -10.954 -9.712 1.00 94.56 106 PHE A O 1
ATOM 828 N N . ALA A 1 107 ? 2.647 -13.127 -9.439 1.00 92.75 107 ALA A N 1
ATOM 829 C CA . ALA A 1 107 ? 2.965 -13.517 -10.813 1.00 92.75 107 ALA A CA 1
ATOM 830 C C . ALA A 1 107 ? 2.082 -12.773 -11.828 1.00 92.75 107 ALA A C 1
ATOM 832 O O . ALA A 1 107 ? 2.599 -12.170 -12.769 1.00 92.75 107 ALA A O 1
ATOM 833 N N . ARG A 1 108 ? 0.766 -12.720 -11.589 1.00 93.94 108 ARG A N 1
ATOM 834 C CA . ARG A 1 108 ? -0.167 -11.982 -12.449 1.00 93.94 108 ARG A CA 1
ATOM 835 C C . ARG A 1 108 ? 0.149 -10.485 -12.497 1.00 93.94 108 ARG A C 1
ATOM 837 O O . ARG A 1 108 ? 0.123 -9.896 -13.573 1.00 93.94 108 ARG A O 1
ATOM 844 N N . ASP A 1 109 ? 0.475 -9.868 -11.363 1.00 94.38 109 ASP A N 1
ATOM 845 C CA . ASP A 1 109 ? 0.813 -8.442 -11.292 1.00 94.38 109 ASP A CA 1
ATOM 846 C C . ASP A 1 109 ? 2.046 -8.125 -12.158 1.00 94.38 109 ASP A C 1
ATOM 848 O O . ASP A 1 109 ? 2.068 -7.121 -12.875 1.00 94.38 109 ASP A O 1
ATOM 852 N N . LEU A 1 110 ? 3.054 -9.008 -12.156 1.00 91.44 110 LEU A N 1
ATOM 853 C CA . LEU A 1 110 ? 4.235 -8.870 -13.013 1.00 91.44 110 LEU A CA 1
ATOM 854 C C . LEU A 1 110 ? 3.912 -8.966 -14.507 1.00 91.44 110 LEU A C 1
ATOM 856 O O . LEU A 1 110 ? 4.547 -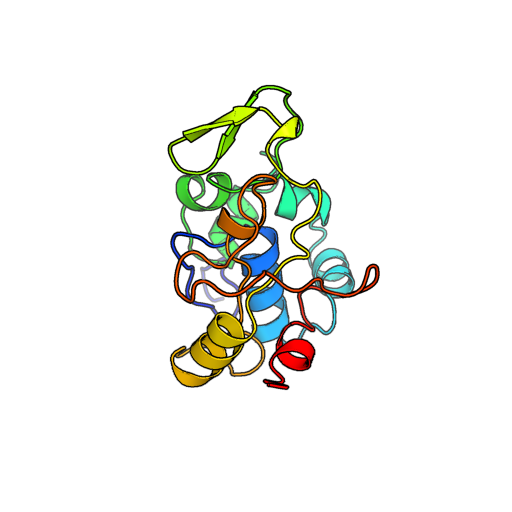8.263 -15.297 1.00 91.44 110 LEU A O 1
ATOM 860 N N . GLU A 1 111 ? 2.962 -9.815 -14.893 1.00 89.81 111 GLU A N 1
ATOM 861 C CA . GLU A 1 111 ? 2.594 -10.057 -16.292 1.00 89.81 111 GLU A CA 1
ATOM 862 C C . GLU A 1 111 ? 1.640 -8.993 -16.850 1.00 89.81 111 GLU A C 1
ATOM 864 O O . GLU A 1 111 ? 1.781 -8.588 -18.005 1.00 89.81 111 GLU A O 1
ATOM 869 N N . CYS A 1 112 ? 0.685 -8.525 -16.043 1.00 84.75 112 CYS A N 1
ATOM 870 C CA . CYS A 1 112 ? -0.458 -7.746 -16.524 1.00 84.75 112 CYS A CA 1
ATOM 871 C C . CYS A 1 112 ? -0.374 -6.230 -16.271 1.00 84.75 112 CYS A C 1
ATOM 873 O O . CYS A 1 112 ? -1.173 -5.492 -16.846 1.00 84.75 112 CYS A O 1
ATOM 875 N N . SER A 1 113 ? 0.551 -5.737 -15.436 1.00 84.00 113 SER A N 1
ATOM 876 C CA . SER A 1 113 ? 0.649 -4.298 -15.137 1.00 84.00 113 SER A CA 1
ATOM 877 C C . SER A 1 113 ? 1.479 -3.514 -16.166 1.00 84.00 113 SER A C 1
ATOM 879 O O . SER A 1 113 ? 2.519 -3.969 -16.652 1.00 84.00 113 SER A O 1
ATOM 881 N N . THR A 1 114 ? 1.042 -2.286 -16.462 1.00 85.00 114 THR A N 1
ATOM 882 C CA . THR A 1 114 ? 1.764 -1.316 -17.302 1.00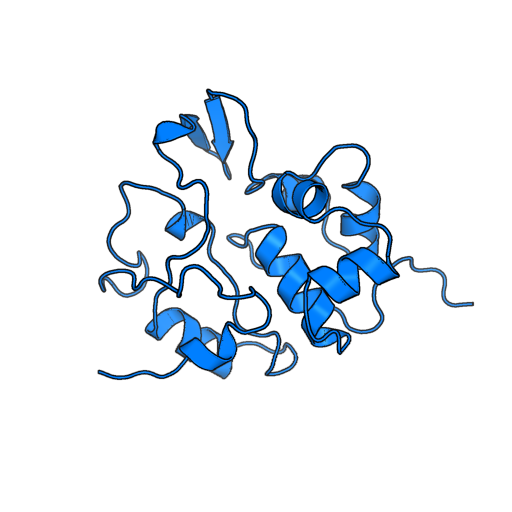 85.00 114 THR A CA 1
ATOM 883 C C . THR A 1 114 ? 2.835 -0.526 -16.548 1.00 85.00 114 THR A C 1
ATOM 885 O O . THR A 1 114 ? 3.615 0.184 -17.180 1.00 85.00 114 THR A O 1
ATOM 888 N N . ASP A 1 115 ? 2.894 -0.637 -15.218 1.00 90.56 115 ASP A N 1
ATOM 889 C CA . ASP A 1 115 ? 3.895 0.055 -14.401 1.00 90.56 115 ASP A CA 1
ATOM 890 C C . ASP A 1 115 ? 5.320 -0.466 -14.675 1.00 90.56 115 ASP A C 1
ATOM 892 O O . ASP A 1 115 ? 5.498 -1.565 -15.230 1.00 90.56 115 ASP A O 1
ATOM 896 N N . PRO A 1 116 ? 6.365 0.277 -14.257 1.00 88.81 116 PRO A N 1
ATOM 897 C CA . PRO A 1 116 ? 7.733 -0.231 -14.242 1.00 88.81 116 PRO A CA 1
ATOM 898 C C . PRO A 1 116 ? 7.813 -1.602 -13.564 1.00 88.81 116 PRO A C 1
ATOM 900 O O . PRO A 1 116 ? 7.217 -1.809 -12.511 1.00 88.81 116 PRO A O 1
ATOM 903 N N . ALA A 1 117 ? 8.564 -2.546 -14.141 1.00 87.06 117 ALA A N 1
ATOM 904 C CA . ALA A 1 117 ? 8.588 -3.947 -13.693 1.00 87.06 117 ALA A CA 1
ATOM 905 C C . ALA A 1 117 ? 8.940 -4.137 -12.203 1.00 87.06 117 ALA A C 1
ATOM 907 O O . ALA A 1 117 ? 8.532 -5.115 -11.584 1.00 87.06 117 ALA A O 1
ATOM 908 N N . ASN A 1 118 ? 9.696 -3.206 -11.620 1.00 86.44 118 ASN A N 1
ATOM 909 C CA . ASN A 1 118 ? 10.062 -3.184 -10.204 1.00 86.44 118 ASN A CA 1
ATOM 910 C C . ASN A 1 118 ? 8.973 -2.607 -9.278 1.00 86.44 118 ASN A C 1
ATOM 912 O O . ASN A 1 118 ? 9.146 -2.660 -8.069 1.00 86.44 118 ASN A O 1
ATOM 916 N N . ALA A 1 119 ? 7.878 -2.074 -9.820 1.00 92.06 119 ALA A N 1
ATOM 917 C CA . ALA A 1 119 ? 6.792 -1.420 -9.092 1.00 92.06 119 ALA A CA 1
ATOM 918 C C . ALA A 1 119 ? 5.403 -1.994 -9.440 1.00 92.06 119 ALA A C 1
ATOM 920 O O . ALA A 1 119 ? 4.391 -1.380 -9.121 1.00 92.06 119 ALA A O 1
ATOM 921 N N . ARG A 1 120 ? 5.328 -3.151 -10.113 1.00 93.31 120 ARG A N 1
ATOM 922 C CA . ARG A 1 120 ? 4.051 -3.752 -10.548 1.00 93.31 120 ARG A CA 1
ATOM 923 C C . ARG A 1 120 ? 3.274 -4.428 -9.426 1.00 93.31 120 ARG A C 1
ATOM 925 O O . ARG A 1 120 ? 2.052 -4.350 -9.396 1.00 93.31 120 ARG A O 1
ATOM 932 N N . ILE A 1 121 ? 3.994 -5.116 -8.543 1.00 94.62 121 ILE A N 1
ATOM 933 C CA . ILE A 1 121 ? 3.398 -5.903 -7.467 1.00 94.62 121 ILE A CA 1
ATOM 934 C C . ILE A 1 121 ? 2.892 -4.971 -6.380 1.00 94.62 121 ILE A C 1
ATOM 936 O O . ILE A 1 121 ? 3.618 -4.076 -5.947 1.00 94.62 121 ILE A O 1
ATOM 940 N N . TYR A 1 122 ? 1.674 -5.232 -5.916 1.00 94.94 122 TYR A N 1
ATOM 941 C CA . TYR A 1 122 ? 1.036 -4.456 -4.866 1.00 94.94 122 TYR A CA 1
ATOM 942 C C . TYR A 1 122 ? 0.408 -5.346 -3.789 1.00 94.94 122 TYR A C 1
ATOM 944 O O . TYR A 1 122 ? 0.055 -6.509 -4.017 1.00 94.94 122 TYR A O 1
ATOM 952 N N . MET A 1 123 ? 0.254 -4.787 -2.589 1.00 94.88 123 MET A N 1
ATOM 953 C CA . MET A 1 123 ? -0.394 -5.460 -1.469 1.00 94.88 123 MET A CA 1
ATOM 954 C C . MET A 1 123 ? -1.888 -5.182 -1.459 1.00 94.88 123 MET A C 1
ATOM 956 O O . MET A 1 123 ? -2.329 -4.035 -1.367 1.00 94.88 123 MET A O 1
ATOM 960 N N . ARG A 1 124 ? -2.660 -6.267 -1.472 1.00 95.56 124 ARG A N 1
ATOM 961 C CA . ARG A 1 124 ? -4.119 -6.221 -1.427 1.00 95.56 124 ARG A CA 1
ATOM 962 C C . ARG A 1 124 ? -4.606 -6.076 0.008 1.00 95.56 124 ARG A C 1
ATOM 964 O O . ARG A 1 124 ? -4.186 -6.796 0.919 1.00 95.56 124 ARG A O 1
ATOM 971 N N . ALA A 1 125 ? -5.554 -5.178 0.217 1.00 95.44 125 ALA A N 1
ATOM 972 C CA . ALA A 1 125 ? -6.141 -4.849 1.504 1.00 95.44 125 ALA A CA 1
ATOM 973 C C . ALA A 1 125 ? -6.850 -6.049 2.143 1.00 95.44 125 ALA A C 1
ATOM 975 O O . ALA A 1 125 ? -6.819 -6.218 3.365 1.00 95.44 125 ALA A O 1
ATOM 976 N N . THR A 1 126 ? -7.442 -6.929 1.332 1.00 95.12 126 THR A N 1
ATOM 977 C CA . THR A 1 126 ? -8.117 -8.145 1.812 1.00 95.12 126 THR A CA 1
ATOM 978 C C . THR A 1 126 ? -7.170 -9.073 2.578 1.00 95.12 126 THR A C 1
ATOM 980 O O . THR A 1 126 ? -7.567 -9.680 3.577 1.00 95.12 126 THR A O 1
ATOM 983 N N . TRP A 1 127 ? -5.882 -9.103 2.220 1.00 95.88 127 TRP A N 1
ATOM 984 C CA . TRP A 1 127 ? -4.860 -9.898 2.908 1.00 95.88 127 TRP A CA 1
ATOM 985 C C . TRP A 1 127 ? -4.555 -9.414 4.326 1.00 95.88 127 TRP A C 1
ATOM 987 O O . TRP A 1 127 ? -3.813 -10.071 5.064 1.00 95.88 127 TRP A O 1
ATOM 997 N N . ARG A 1 128 ? -5.164 -8.314 4.775 1.00 94.75 128 ARG A N 1
ATOM 998 C CA . ARG A 1 128 ? -5.092 -7.867 6.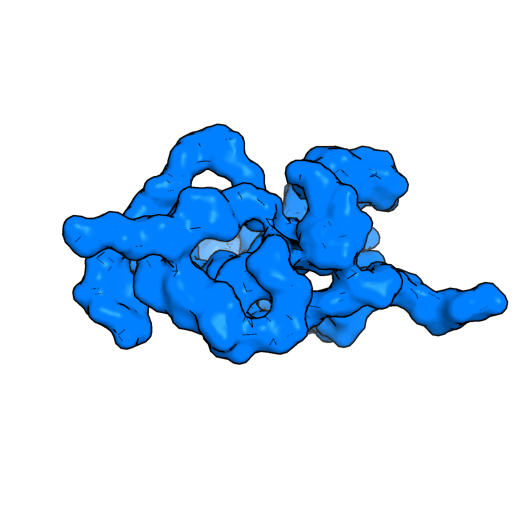167 1.00 94.75 128 ARG A CA 1
ATOM 999 C C . ARG A 1 128 ? -6.108 -8.546 7.079 1.00 94.75 128 ARG A C 1
ATOM 1001 O O . ARG A 1 128 ? -5.887 -8.557 8.284 1.00 94.75 128 ARG A O 1
ATOM 1008 N N . PHE A 1 129 ? -7.183 -9.143 6.571 1.00 95.44 129 PHE A N 1
ATOM 1009 C CA . PHE A 1 129 ? -8.210 -9.749 7.428 1.00 95.44 129 PHE A CA 1
ATOM 1010 C C . PHE A 1 129 ? -7.756 -11.060 8.072 1.00 95.44 129 PHE A C 1
ATOM 1012 O O . PHE A 1 129 ? -7.447 -12.023 7.375 1.00 95.44 129 PHE A O 1
ATOM 1019 N N . ASN A 1 130 ? -7.811 -11.158 9.400 1.00 93.81 130 ASN A N 1
ATOM 1020 C CA . ASN A 1 130 ? -7.427 -12.359 10.151 1.00 93.81 130 ASN A CA 1
ATOM 1021 C C . ASN A 1 130 ? -8.194 -13.619 9.718 1.00 93.81 130 ASN A C 1
ATOM 1023 O O . ASN A 1 130 ? -7.616 -14.700 9.712 1.00 93.81 130 ASN A O 1
ATOM 1027 N N . MET A 1 131 ? -9.463 -13.467 9.327 1.00 93.69 131 MET A N 1
ATOM 1028 C CA . MET A 1 131 ? -10.337 -14.565 8.894 1.00 93.69 131 MET A CA 1
ATOM 1029 C C . MET A 1 131 ? -10.119 -15.026 7.445 1.00 93.69 131 MET A C 1
ATOM 1031 O O . MET A 1 131 ? -10.609 -16.084 7.070 1.00 93.69 131 MET A O 1
ATOM 1035 N N . ILE A 1 132 ? -9.403 -14.250 6.626 1.00 94.25 132 ILE A N 1
ATOM 1036 C CA . ILE A 1 132 ? -9.120 -14.614 5.234 1.00 94.25 132 ILE A CA 1
ATOM 1037 C C . ILE A 1 132 ? -7.804 -15.384 5.222 1.00 94.25 132 ILE A C 1
ATOM 1039 O O . ILE A 1 132 ? -6.742 -14.773 5.314 1.00 94.25 132 ILE A O 1
ATOM 1043 N N . ALA A 1 133 ? -7.870 -16.715 5.187 1.00 94.88 133 ALA A N 1
ATOM 1044 C CA . ALA A 1 133 ? -6.690 -17.583 5.114 1.00 94.88 133 ALA A CA 1
ATOM 1045 C C . ALA A 1 133 ? -6.234 -17.833 3.668 1.00 94.88 133 ALA A C 1
ATOM 1047 O O . ALA A 1 133 ? -5.032 -17.895 3.421 1.00 94.88 133 ALA A O 1
ATOM 1048 N N . ASN A 1 134 ? -7.183 -17.894 2.730 1.00 96.88 134 ASN A N 1
ATOM 1049 C CA . ASN A 1 134 ? -6.925 -18.139 1.315 1.00 96.88 134 ASN A CA 1
ATOM 1050 C C . ASN A 1 134 ? -7.072 -16.859 0.487 1.00 96.88 134 ASN A C 1
ATOM 1052 O O . ASN A 1 134 ? -7.834 -15.956 0.838 1.00 96.88 134 ASN A O 1
ATOM 1056 N N . CYS A 1 135 ? -6.356 -16.791 -0.631 1.00 97.19 135 CYS A N 1
ATOM 1057 C CA . CYS A 1 135 ? -6.543 -15.768 -1.647 1.00 97.19 135 CYS A CA 1
ATOM 1058 C C . CYS A 1 135 ? -7.974 -15.843 -2.209 1.00 97.19 135 CYS A C 1
ATOM 1060 O O . CYS A 1 135 ? -8.332 -16.886 -2.750 1.00 97.19 135 CYS A O 1
ATOM 1062 N N . PRO A 1 136 ? -8.771 -14.758 -2.167 1.00 94.94 136 PRO A N 1
ATOM 1063 C CA . PRO A 1 136 ? -10.130 -14.768 -2.715 1.00 94.94 136 PRO A CA 1
ATOM 1064 C C . PRO A 1 136 ? -10.205 -15.027 -4.227 1.00 94.94 136 PRO A C 1
ATOM 1066 O O . PRO A 1 136 ? -11.250 -15.427 -4.723 1.00 94.94 136 PRO A O 1
ATOM 1069 N N . GLU A 1 137 ? -9.115 -14.780 -4.959 1.00 96.00 137 GLU A N 1
ATOM 1070 C CA . GLU A 1 137 ? -9.069 -14.925 -6.419 1.00 96.00 137 GLU A CA 1
ATOM 1071 C C . GLU A 1 137 ? -8.573 -16.299 -6.888 1.00 96.00 137 GLU A C 1
ATOM 1073 O O . GLU A 1 137 ? -8.964 -16.758 -7.956 1.00 96.00 137 GLU A O 1
ATOM 1078 N N . HIS A 1 138 ? -7.685 -16.936 -6.118 1.00 96.62 138 HIS A N 1
ATOM 1079 C CA . HIS A 1 138 ? -6.991 -18.168 -6.519 1.00 96.62 138 HIS A CA 1
ATOM 1080 C C . HIS A 1 138 ? -7.276 -19.360 -5.598 1.00 96.62 138 HIS A C 1
ATOM 1082 O O . HIS A 1 138 ? -6.820 -20.459 -5.883 1.00 96.62 138 HIS A O 1
ATOM 1088 N N . ASP A 1 139 ? -7.967 -19.134 -4.477 1.00 96.44 139 ASP A N 1
ATOM 1089 C CA . ASP A 1 139 ? -8.293 -20.129 -3.445 1.00 96.44 139 ASP A CA 1
ATOM 1090 C C . ASP A 1 139 ? -7.091 -20.933 -2.905 1.00 96.44 139 ASP A C 1
ATOM 1092 O O . ASP A 1 139 ? -7.204 -22.066 -2.449 1.00 96.44 139 ASP A O 1
ATOM 1096 N N . VAL A 1 140 ? -5.905 -20.322 -2.913 1.00 96.06 140 VAL A N 1
ATOM 1097 C CA . VAL A 1 140 ? -4.697 -20.882 -2.290 1.00 96.06 140 VAL A CA 1
ATOM 1098 C C . VAL A 1 140 ? -4.425 -20.223 -0.947 1.00 96.06 140 VAL A C 1
ATOM 1100 O O . VAL A 1 140 ? -4.725 -19.040 -0.767 1.00 96.06 140 VAL A O 1
ATOM 1103 N N . SER A 1 141 ? -3.801 -20.949 -0.018 1.00 96.38 141 SER A N 1
ATOM 1104 C CA . SER A 1 141 ? -3.364 -20.379 1.261 1.00 96.38 141 SER A CA 1
ATOM 1105 C C . SER A 1 141 ? -2.441 -19.180 1.035 1.00 96.38 141 SER A C 1
ATOM 1107 O O . SER A 1 141 ? -1.502 -19.243 0.241 1.00 96.38 141 SER A O 1
ATOM 1109 N N . LEU A 1 142 ? -2.684 -18.087 1.759 1.00 95.88 142 LEU A N 1
ATOM 1110 C CA . LEU A 1 142 ? -1.801 -16.925 1.728 1.00 95.88 142 LEU A CA 1
ATOM 1111 C C . LEU A 1 142 ? -0.459 -17.270 2.389 1.00 95.88 142 LEU A C 1
ATOM 1113 O O . LEU A 1 142 ? -0.421 -17.715 3.540 1.00 95.88 142 LEU A O 1
ATOM 1117 N N . ALA A 1 143 ? 0.635 -17.026 1.673 1.00 93.81 143 ALA A N 1
ATOM 1118 C CA . ALA A 1 143 ? 1.995 -17.162 2.181 1.00 93.81 143 ALA A CA 1
ATOM 1119 C C . ALA A 1 143 ? 2.372 -15.951 3.051 1.00 93.81 143 ALA A C 1
ATOM 1121 O O . ALA A 1 143 ? 1.730 -14.902 2.974 1.00 93.81 143 ALA A O 1
ATOM 1122 N N . ASN A 1 144 ? 3.407 -16.089 3.885 1.00 91.88 144 ASN A N 1
ATOM 1123 C CA . ASN A 1 144 ? 3.941 -14.990 4.694 1.00 91.88 144 ASN A CA 1
ATOM 1124 C C . ASN A 1 144 ? 5.270 -14.499 4.114 1.00 91.88 144 ASN A C 1
ATOM 1126 O O . ASN A 1 144 ? 6.131 -15.301 3.760 1.00 91.88 144 ASN A O 1
ATOM 1130 N N . LEU A 1 145 ? 5.429 -13.182 4.059 1.00 90.81 145 LEU A N 1
ATOM 1131 C CA . LEU A 1 145 ? 6.701 -12.505 3.842 1.00 90.81 145 LEU A CA 1
ATOM 1132 C C . LEU A 1 145 ? 7.547 -12.566 5.130 1.00 90.81 145 LEU A C 1
ATOM 1134 O O . LEU A 1 145 ? 6.963 -12.652 6.221 1.00 90.81 145 LEU A O 1
ATOM 1138 N N . PRO A 1 146 ? 8.889 -12.510 5.023 1.00 87.75 146 PRO A N 1
ATOM 1139 C CA . PRO A 1 146 ? 9.792 -12.417 6.171 1.00 87.75 146 PRO A CA 1
ATOM 1140 C C . PRO A 1 146 ? 9.436 -11.265 7.116 1.00 87.75 146 PRO A C 1
ATOM 1142 O O . PRO A 1 146 ? 8.789 -10.293 6.726 1.00 87.75 146 PRO A O 1
ATOM 1145 N N . ASP A 1 147 ? 9.859 -11.359 8.375 1.00 81.69 147 ASP A N 1
ATOM 1146 C CA . ASP A 1 147 ? 9.567 -10.323 9.372 1.00 81.69 147 ASP A CA 1
ATOM 1147 C C . ASP A 1 147 ? 10.269 -8.987 9.069 1.00 81.69 147 ASP A C 1
ATOM 1149 O O . ASP A 1 147 ? 9.753 -7.933 9.443 1.00 81.69 147 ASP A O 1
ATOM 1153 N N . ASP A 1 148 ? 11.404 -9.040 8.376 1.00 79.06 148 ASP A N 1
ATOM 1154 C CA . ASP A 1 148 ? 12.304 -7.937 8.036 1.00 79.06 148 ASP A CA 1
ATOM 1155 C C . ASP A 1 148 ? 12.195 -7.466 6.574 1.00 79.06 148 ASP A C 1
ATOM 1157 O O . ASP A 1 148 ? 13.023 -6.677 6.125 1.00 79.06 148 ASP A O 1
ATOM 1161 N N . PHE A 1 149 ? 11.176 -7.913 5.830 1.00 81.62 149 PHE A N 1
ATOM 1162 C CA . PHE A 1 149 ? 11.001 -7.519 4.428 1.00 81.62 149 PHE A CA 1
ATOM 1163 C C . PHE A 1 149 ? 10.703 -6.012 4.276 1.00 81.62 149 PHE A C 1
ATOM 1165 O O . PHE A 1 149 ? 9.957 -5.438 5.080 1.00 81.62 149 PHE A O 1
ATOM 1172 N N . ASP A 1 150 ? 11.202 -5.378 3.206 1.00 81.62 150 ASP A N 1
ATOM 1173 C CA . ASP A 1 150 ? 10.700 -4.073 2.765 1.00 81.62 150 ASP A CA 1
ATOM 1174 C C . ASP A 1 150 ? 9.667 -4.242 1.640 1.00 81.62 150 ASP A C 1
ATOM 1176 O O . ASP A 1 150 ? 9.774 -5.102 0.767 1.00 81.62 150 ASP A O 1
ATOM 1180 N N . LEU A 1 151 ? 8.654 -3.373 1.622 1.00 80.00 151 LEU A N 1
ATOM 1181 C CA . LEU A 1 151 ? 7.609 -3.362 0.589 1.00 80.00 151 LEU A CA 1
ATOM 1182 C C . LEU A 1 151 ? 8.162 -3.024 -0.806 1.00 80.00 151 LEU A C 1
ATOM 1184 O O . LEU A 1 151 ? 7.460 -3.183 -1.800 1.00 80.00 151 LEU A O 1
ATOM 1188 N N . LEU A 1 152 ? 9.406 -2.551 -0.897 1.00 84.00 152 LEU A N 1
ATOM 1189 C CA . LEU A 1 152 ? 10.090 -2.330 -2.170 1.00 84.00 152 LEU A CA 1
ATOM 1190 C C . LEU A 1 152 ? 10.672 -3.628 -2.759 1.00 84.00 152 LEU A C 1
ATOM 1192 O O . LEU A 1 152 ? 10.969 -3.661 -3.956 1.00 84.00 152 LEU A O 1
ATOM 1196 N N . ASP A 1 153 ? 10.756 -4.698 -1.962 1.00 81.00 153 ASP A N 1
ATOM 1197 C CA . ASP A 1 153 ? 11.370 -5.979 -2.331 1.00 81.00 153 ASP A CA 1
ATOM 1198 C C . ASP A 1 153 ? 10.332 -7.032 -2.750 1.00 81.00 153 ASP A C 1
ATOM 1200 O O . ASP A 1 153 ? 10.658 -8.201 -2.944 1.00 81.00 153 ASP A O 1
ATOM 1204 N N . LEU A 1 154 ? 9.061 -6.647 -2.937 1.00 82.12 154 LEU A N 1
ATOM 1205 C CA . LEU A 1 154 ? 7.972 -7.587 -3.256 1.00 82.12 154 LEU A CA 1
ATOM 1206 C C . LEU A 1 154 ? 8.254 -8.454 -4.492 1.00 82.12 154 LEU A C 1
ATOM 1208 O O . LEU A 1 154 ? 7.808 -9.599 -4.564 1.00 82.12 154 LEU A O 1
ATOM 1212 N N . ARG A 1 155 ? 9.028 -7.934 -5.451 1.00 80.94 155 ARG A N 1
ATOM 1213 C CA . ARG A 1 155 ? 9.433 -8.672 -6.655 1.00 80.94 155 ARG A CA 1
ATOM 1214 C C . ARG A 1 155 ? 10.268 -9.913 -6.346 1.00 80.94 155 ARG A C 1
ATOM 1216 O O . ARG A 1 155 ? 10.145 -10.899 -7.073 1.00 80.94 155 ARG A O 1
ATOM 1223 N N . ASP A 1 156 ? 11.060 -9.901 -5.281 1.00 80.38 156 ASP A N 1
ATOM 1224 C CA . ASP A 1 156 ? 11.921 -11.032 -4.921 1.00 80.38 156 ASP A CA 1
ATOM 1225 C C . ASP A 1 156 ? 11.102 -12.239 -4.436 1.00 80.38 156 ASP A C 1
ATOM 1227 O O . ASP A 1 156 ? 11.553 -13.384 -4.522 1.00 80.38 156 ASP A O 1
ATOM 1231 N N . PHE A 1 157 ? 9.853 -11.992 -4.030 1.00 78.62 157 PHE A N 1
ATOM 1232 C CA . PHE A 1 157 ? 8.885 -12.988 -3.571 1.00 78.62 157 PHE A CA 1
ATOM 1233 C C . PHE A 1 157 ? 7.909 -13.442 -4.662 1.00 78.62 157 PHE A C 1
ATOM 1235 O O . PHE A 1 157 ? 7.024 -14.253 -4.407 1.00 78.62 157 PHE A O 1
ATOM 1242 N N . ALA A 1 158 ? 8.065 -12.957 -5.894 1.00 73.50 158 ALA A N 1
ATOM 1243 C CA . ALA A 1 158 ? 7.218 -13.356 -7.016 1.00 73.50 158 ALA A CA 1
ATOM 1244 C C . ALA A 1 158 ? 7.595 -14.720 -7.620 1.00 73.50 158 ALA A C 1
ATOM 1246 O O . ALA A 1 158 ? 7.053 -15.112 -8.655 1.00 73.50 158 ALA A O 1
ATOM 1247 N N . LYS A 1 159 ? 8.538 -15.449 -7.009 1.00 65.75 159 LYS A N 1
ATOM 1248 C CA . LYS A 1 159 ? 8.900 -16.790 -7.461 1.00 65.75 159 LYS A CA 1
ATOM 1249 C C . LYS A 1 159 ? 7.749 -17.746 -7.164 1.00 65.75 159 LYS A C 1
ATOM 1251 O O . LYS A 1 159 ? 7.470 -18.065 -6.013 1.00 65.75 159 LYS A O 1
ATOM 1256 N N . ALA A 1 160 ? 7.099 -18.198 -8.231 1.00 45.31 160 ALA A N 1
ATOM 1257 C CA . ALA A 1 160 ? 6.236 -19.362 -8.207 1.00 45.31 160 ALA A CA 1
ATOM 1258 C C . ALA A 1 160 ? 7.110 -20.601 -7.965 1.00 45.31 160 ALA A C 1
ATOM 1260 O O . ALA A 1 160 ? 7.597 -21.209 -8.913 1.00 45.31 160 ALA A O 1
ATOM 1261 N N . GLU A 1 161 ? 7.354 -20.953 -6.707 1.00 39.94 161 GLU A N 1
ATOM 1262 C CA . GLU A 1 161 ? 7.638 -22.351 -6.397 1.00 39.94 161 GLU A CA 1
ATOM 1263 C C . GLU A 1 161 ? 6.302 -23.017 -6.069 1.00 39.94 161 GLU A C 1
ATOM 1265 O O . GLU A 1 161 ? 5.625 -22.661 -5.102 1.00 39.94 161 GLU A O 1
ATOM 1270 N N . VAL A 1 162 ? 5.902 -23.878 -7.008 1.00 40.41 162 VAL A N 1
ATOM 1271 C CA . VAL A 1 162 ? 4.780 -24.821 -6.937 1.00 40.41 162 VAL A CA 1
ATOM 1272 C C . VAL A 1 162 ? 5.090 -25.895 -5.905 1.00 40.41 162 VAL A C 1
ATOM 1274 O O . VAL A 1 162 ? 6.232 -26.408 -5.941 1.00 40.41 162 VAL A O 1
#

Solvent-accessible surface area (backbone atoms only — not comparable to full-atom values): 9373 Å² total; per-residue (Å²): 128,84,93,58,73,44,49,94,42,75,56,86,84,56,101,53,45,20,36,49,36,54,50,23,22,32,37,33,53,62,71,41,87,40,65,67,56,44,23,67,75,70,69,49,53,72,63,38,46,31,37,44,34,82,95,43,33,65,61,52,20,39,33,60,70,47,57,55,76,65,49,50,25,46,25,60,66,88,52,68,64,39,65,48,63,94,41,80,43,49,44,89,48,41,48,95,59,84,45,46,45,44,48,67,58,36,43,48,26,63,73,72,45,90,41,57,84,77,31,32,57,74,48,54,47,69,50,24,31,66,86,52,57,46,32,93,87,75,73,41,71,47,45,73,58,66,96,84,65,57,76,53,51,55,72,79,62,34,64,79,80,128

Mean predicted aligned error: 4.69 Å

Foldseek 3Di:
DDPFLEQPAEFDDDQQFAQLQRLLLLCVLNPHPAPVVVCVVVVPDSLCRQQVDVVCLVSSCRHHVDDSVSNNQLHLHPDQWDRHNNDIDGNVQFASDLFWDDLVLLLCQQVPGPGDNLRSDGGGSVSGGPPCQADPVPRHGIDGHDPPDGSSCVNVSNDPPD

Nearest PDB structures (foldseek):
  8bd5-assembly1_Q  TM=5.568E-01  e=3.914E-03  Scytonema hofmannii

InterPro domains:
  IPR009492 TniQ [PF06527] (11-142)

pLDDT: mean 89.91, std 11.04, range [38.0, 97.19]